Protein AF-A0A926RVP4-F1 (afdb_monomer_lite)

Sequence (63 aa):
MSYKEQVIQTYVDSMKAYGMSELNIKIAKMAFETGYAAGVLEGNSEDRQDRMVKCLMYDNKVN

pLDDT: mean 70.41, std 16.11, range [36.69, 93.38]

Organism: NCBI:txid2771434

Structure (mmCIF, N/CA/C/O backbone):
data_AF-A0A926RVP4-F1
#
_entry.id   AF-A0A926RVP4-F1
#
loop_
_atom_site.group_PDB
_atom_site.id
_atom_site.type_symbol
_atom_site.label_atom_id
_atom_site.label_alt_id
_atom_site.label_comp_id
_atom_site.label_asym_id
_atom_site.label_entity_id
_atom_site.label_seq_id
_atom_site.pdbx_PDB_ins_code
_atom_site.Cartn_x
_atom_site.Cartn_y
_atom_site.Cartn_z
_atom_site.occupancy
_atom_site.B_iso_or_equiv
_atom_site.auth_seq_id
_atom_site.auth_comp_id
_atom_site.auth_asym_id
_atom_site.auth_atom_id
_atom_site.pdbx_PDB_model_num
ATOM 1 N N . MET A 1 1 ? -4.303 14.248 -8.679 1.00 64.38 1 MET A N 1
ATOM 2 C CA . MET A 1 1 ? -3.740 13.111 -7.930 1.00 64.38 1 MET A CA 1
ATOM 3 C C . MET A 1 1 ? -2.966 12.248 -8.910 1.00 64.38 1 MET A C 1
ATOM 5 O O . MET A 1 1 ? -3.542 11.830 -9.907 1.00 64.38 1 MET A O 1
ATOM 9 N N . SER A 1 2 ? -1.667 12.083 -8.689 1.00 79.19 2 SER A N 1
ATOM 10 C CA . SER A 1 2 ? -0.766 11.232 -9.468 1.00 79.19 2 SER A CA 1
ATOM 11 C C . SER A 1 2 ? -1.088 9.746 -9.277 1.00 79.19 2 SER A C 1
ATOM 13 O O . SER A 1 2 ? -1.742 9.362 -8.306 1.00 79.19 2 SER A O 1
ATOM 15 N N . TYR A 1 3 ? -0.597 8.897 -10.185 1.00 71.94 3 TYR A N 1
ATOM 16 C CA . TYR A 1 3 ? -0.743 7.440 -10.079 1.00 71.94 3 TYR A CA 1
ATOM 17 C C . TYR A 1 3 ? -0.170 6.902 -8.758 1.00 71.94 3 TYR A C 1
ATOM 19 O O . TYR A 1 3 ? -0.833 6.148 -8.052 1.00 71.94 3 TYR A O 1
ATOM 27 N N . LYS A 1 4 ? 1.008 7.389 -8.346 1.00 73.69 4 LYS A N 1
ATOM 28 C CA . LYS A 1 4 ? 1.622 7.056 -7.051 1.00 73.69 4 LYS A CA 1
ATOM 29 C C . LYS A 1 4 ? 0.697 7.373 -5.871 1.00 73.69 4 LYS A C 1
ATOM 31 O O . LYS A 1 4 ? 0.543 6.552 -4.971 1.00 73.69 4 LYS A O 1
ATOM 36 N N . GLU A 1 5 ? 0.070 8.547 -5.877 1.00 78.38 5 GLU A N 1
ATOM 37 C CA . GLU A 1 5 ? -0.862 8.956 -4.819 1.00 78.38 5 GLU A CA 1
ATOM 38 C C . GLU A 1 5 ? -2.124 8.081 -4.795 1.00 78.38 5 GLU A C 1
ATOM 40 O O . GLU A 1 5 ? -2.576 7.712 -3.715 1.00 78.38 5 GLU A O 1
ATOM 45 N N . GLN A 1 6 ? -2.656 7.683 -5.959 1.00 78.44 6 GLN A N 1
ATOM 46 C CA . GLN A 1 6 ? -3.796 6.757 -6.050 1.00 78.44 6 GLN A CA 1
ATOM 47 C C . GLN A 1 6 ? -3.475 5.372 -5.472 1.00 78.44 6 GLN A C 1
ATOM 49 O O . GLN A 1 6 ? -4.289 4.799 -4.744 1.00 78.44 6 GLN A O 1
ATOM 54 N N . VAL A 1 7 ? -2.283 4.842 -5.757 1.00 79.19 7 VAL A N 1
ATOM 55 C CA . VAL A 1 7 ? -1.837 3.537 -5.246 1.00 79.19 7 VAL A CA 1
ATOM 56 C C . VAL A 1 7 ? -1.661 3.574 -3.729 1.00 79.19 7 VAL A C 1
ATOM 58 O O . VAL A 1 7 ? -2.171 2.700 -3.029 1.00 79.19 7 VAL A O 1
ATOM 61 N N . ILE A 1 8 ? -0.993 4.609 -3.210 1.00 83.56 8 ILE A N 1
ATOM 62 C CA . ILE A 1 8 ? -0.806 4.790 -1.764 1.00 83.56 8 ILE A CA 1
ATOM 63 C C . ILE A 1 8 ? -2.159 4.914 -1.064 1.00 83.56 8 ILE A C 1
ATOM 65 O O . ILE A 1 8 ? -2.362 4.305 -0.016 1.00 83.56 8 ILE A O 1
ATOM 69 N N . GLN A 1 9 ? -3.089 5.676 -1.643 1.00 85.31 9 GLN A N 1
ATOM 70 C CA . GLN A 1 9 ? -4.417 5.858 -1.071 1.00 85.31 9 GLN A CA 1
ATOM 71 C C . GLN A 1 9 ? -5.187 4.534 -1.016 1.00 85.31 9 GLN A C 1
ATOM 73 O O . GLN A 1 9 ? -5.680 4.167 0.046 1.00 85.31 9 GLN A O 1
ATOM 78 N N . THR A 1 10 ? -5.196 3.769 -2.112 1.00 84.56 10 THR A N 1
ATOM 79 C CA . THR A 1 10 ? -5.840 2.44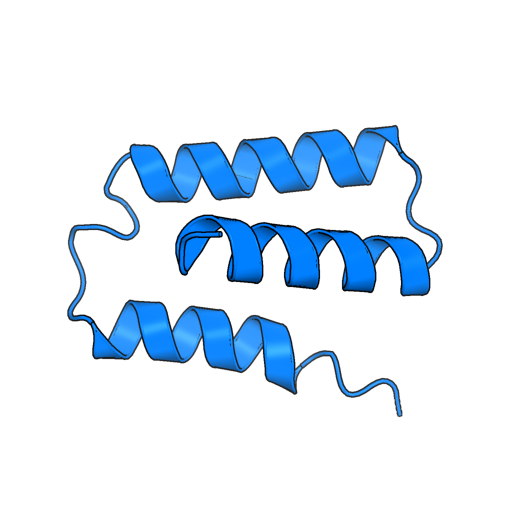4 -2.159 1.00 84.56 10 THR A CA 1
ATOM 80 C C . THR A 1 10 ? -5.249 1.495 -1.115 1.00 84.56 10 THR A C 1
ATOM 82 O O . THR A 1 10 ? -5.985 0.813 -0.407 1.00 84.56 10 THR A O 1
ATOM 85 N N . TYR A 1 11 ? -3.921 1.474 -0.986 1.00 83.88 11 TYR A N 1
ATOM 86 C CA . TYR A 1 11 ? -3.227 0.640 -0.008 1.00 83.88 11 TYR A CA 1
ATOM 87 C C . TYR A 1 11 ? -3.569 1.033 1.438 1.00 83.88 11 TYR A C 1
ATOM 89 O O . TYR A 1 11 ? -3.802 0.180 2.292 1.00 83.88 11 TYR A O 1
ATOM 97 N N . VAL A 1 12 ? -3.653 2.334 1.726 1.00 88.44 12 VAL A N 1
ATOM 98 C CA . VAL A 1 12 ? -4.086 2.838 3.036 1.00 88.44 12 VAL A CA 1
ATOM 99 C C . VAL A 1 12 ? -5.538 2.468 3.326 1.00 88.44 12 VAL A C 1
ATOM 101 O O . VAL A 1 12 ? -5.851 2.052 4.442 1.00 88.44 12 VAL A O 1
ATOM 104 N N . ASP A 1 13 ? -6.420 2.598 2.339 1.00 88.81 13 ASP A N 1
ATOM 105 C CA . ASP A 1 13 ? -7.843 2.319 2.506 1.00 88.81 13 ASP A CA 1
ATOM 106 C C . ASP A 1 13 ? -8.112 0.828 2.727 1.00 88.81 13 ASP A C 1
ATOM 108 O O . ASP A 1 13 ? -8.942 0.488 3.573 1.00 88.81 13 ASP A O 1
ATOM 112 N N . SER A 1 14 ? -7.349 -0.068 2.089 1.00 86.19 14 SER A N 1
ATOM 113 C CA . SER A 1 14 ? -7.450 -1.499 2.384 1.00 86.19 14 SER A CA 1
ATOM 114 C C . SER A 1 14 ? -7.039 -1.816 3.821 1.00 86.19 14 SER A C 1
ATOM 116 O O . SER A 1 14 ? -7.745 -2.531 4.524 1.00 86.19 14 SER A O 1
ATOM 118 N N . MET A 1 15 ? -5.944 -1.230 4.314 1.00 86.81 15 MET A N 1
ATOM 119 C CA . MET A 1 15 ? -5.504 -1.433 5.701 1.00 86.81 15 MET A CA 1
ATOM 120 C C . MET A 1 15 ? -6.529 -0.919 6.724 1.00 86.81 15 MET A C 1
ATOM 122 O O . MET A 1 15 ? -6.746 -1.560 7.755 1.00 86.81 15 MET A O 1
ATOM 126 N N . LYS A 1 16 ? -7.199 0.205 6.435 1.00 89.88 16 LYS A N 1
ATOM 127 C CA . LYS A 1 16 ? -8.310 0.707 7.261 1.00 89.88 16 LYS A CA 1
ATOM 128 C C . LYS A 1 16 ? -9.501 -0.247 7.259 1.00 89.88 16 LYS A C 1
ATOM 130 O O . LYS A 1 16 ? -10.070 -0.483 8.320 1.00 89.88 16 LYS A O 1
ATOM 135 N N . ALA A 1 17 ? -9.859 -0.807 6.102 1.00 88.56 17 ALA A N 1
ATOM 136 C CA . ALA A 1 17 ? -10.948 -1.778 5.990 1.00 88.56 17 ALA A CA 1
ATOM 137 C C . ALA A 1 17 ? -10.679 -3.053 6.812 1.00 88.56 17 ALA A C 1
ATOM 139 O O . ALA A 1 17 ? -11.603 -3.606 7.402 1.00 88.56 17 ALA A O 1
ATOM 140 N N . TYR A 1 18 ? -9.411 -3.461 6.937 1.00 85.62 18 TYR A N 1
ATOM 141 C CA . TYR A 1 18 ? -8.974 -4.548 7.824 1.00 85.62 18 TYR A CA 1
ATOM 142 C C . TYR A 1 18 ? -8.893 -4.166 9.313 1.00 85.62 18 TYR A C 1
ATOM 144 O O . TYR A 1 18 ? -8.525 -5.000 10.140 1.00 85.62 18 TYR A O 1
ATOM 152 N N . GLY A 1 19 ? -9.212 -2.922 9.682 1.00 90.88 19 GLY A N 1
ATOM 153 C CA . GLY A 1 19 ? -9.172 -2.463 11.071 1.00 90.88 19 GLY A CA 1
ATOM 154 C C . GLY A 1 19 ? -7.756 -2.292 11.629 1.00 90.88 19 GLY A C 1
ATOM 155 O O . GLY A 1 19 ? -7.560 -2.365 12.843 1.00 90.88 19 GLY A O 1
ATOM 156 N N . MET A 1 20 ? -6.752 -2.078 10.771 1.00 91.31 20 MET A N 1
ATOM 157 C CA . MET A 1 20 ? -5.391 -1.812 11.238 1.00 91.31 20 MET A CA 1
ATOM 158 C C . MET A 1 20 ? -5.318 -0.502 12.027 1.00 91.31 20 MET A C 1
ATOM 160 O O . MET A 1 20 ? -5.978 0.486 11.705 1.00 91.31 20 MET A O 1
ATOM 164 N N . SER A 1 21 ? -4.454 -0.478 13.045 1.00 93.38 21 SER A N 1
ATOM 165 C CA . SER A 1 21 ? -4.196 0.734 13.821 1.00 93.38 21 SER A CA 1
ATOM 166 C C . SER A 1 21 ? -3.562 1.831 12.959 1.00 93.38 21 SER A C 1
ATOM 168 O O . SER A 1 21 ? -2.796 1.556 12.030 1.00 93.38 21 SER A O 1
ATOM 170 N N . GLU A 1 22 ? -3.815 3.093 13.310 1.00 90.19 22 GLU A N 1
ATOM 171 C CA . GLU A 1 22 ? -3.233 4.244 12.605 1.00 90.19 22 GLU A CA 1
ATOM 172 C C . GLU A 1 22 ? -1.699 4.210 12.588 1.00 90.19 22 GLU A C 1
ATOM 174 O O . GLU A 1 22 ? -1.079 4.572 11.588 1.00 90.19 22 GLU A O 1
ATOM 179 N N . LEU A 1 23 ? -1.079 3.725 13.671 1.00 89.88 23 LEU A N 1
ATOM 180 C CA . LEU A 1 23 ? 0.371 3.559 13.750 1.00 89.88 23 LEU A CA 1
ATOM 181 C C . LEU A 1 23 ? 0.875 2.567 12.695 1.00 89.88 23 LEU A C 1
ATOM 183 O O . LEU A 1 23 ? 1.839 2.865 11.989 1.00 89.88 23 LEU A O 1
ATOM 187 N N . ASN A 1 24 ? 0.204 1.423 12.542 1.00 84.75 24 ASN A N 1
ATOM 188 C CA . ASN A 1 24 ? 0.592 0.413 11.561 1.00 84.75 24 ASN A CA 1
ATOM 189 C C . ASN A 1 24 ? 0.377 0.912 10.128 1.00 84.75 24 ASN A C 1
ATOM 191 O O . ASN A 1 24 ? 1.246 0.719 9.282 1.00 84.75 24 ASN A O 1
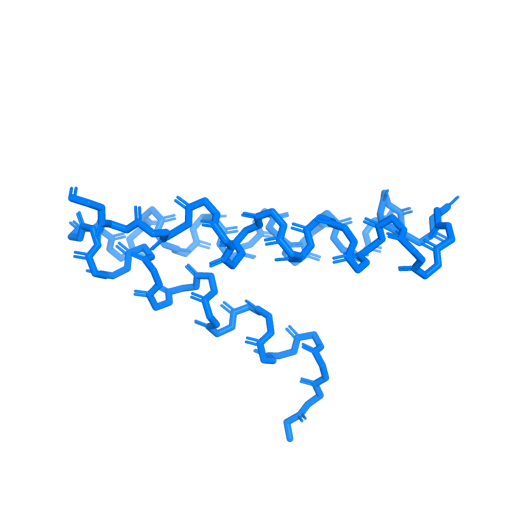ATOM 195 N N . ILE A 1 25 ? -0.726 1.623 9.869 1.00 88.06 25 ILE A N 1
ATOM 196 C CA . ILE A 1 25 ? -0.995 2.265 8.572 1.00 88.06 25 ILE A CA 1
ATOM 197 C C . ILE A 1 25 ? 0.106 3.277 8.233 1.00 88.06 25 ILE A C 1
ATOM 199 O O . ILE A 1 25 ? 0.602 3.306 7.106 1.00 88.06 25 ILE A O 1
ATOM 203 N N . LYS A 1 26 ? 0.526 4.094 9.207 1.00 85.38 26 LYS A N 1
ATOM 204 C CA . LYS A 1 26 ? 1.592 5.084 9.023 1.00 85.38 26 LYS A CA 1
ATOM 205 C C . LYS A 1 26 ? 2.931 4.420 8.700 1.00 85.38 26 LYS A C 1
ATOM 207 O O . LYS A 1 26 ? 3.617 4.868 7.784 1.00 85.38 26 LYS A O 1
ATOM 212 N N . ILE A 1 27 ? 3.290 3.354 9.419 1.00 80.94 27 ILE A N 1
ATOM 213 C CA . ILE A 1 27 ? 4.516 2.581 9.168 1.00 80.94 27 ILE A CA 1
ATOM 214 C C . ILE A 1 27 ? 4.483 1.959 7.768 1.00 80.94 27 ILE A C 1
ATOM 216 O O . ILE A 1 27 ? 5.439 2.113 7.011 1.00 80.94 27 ILE A O 1
ATOM 220 N N . ALA A 1 28 ? 3.373 1.322 7.393 1.00 83.12 28 ALA A N 1
ATOM 221 C CA . ALA A 1 28 ? 3.208 0.694 6.087 1.00 83.12 28 ALA A CA 1
ATOM 222 C C . ALA A 1 28 ? 3.261 1.711 4.934 1.00 83.12 28 ALA A C 1
ATOM 224 O O . ALA A 1 28 ? 3.931 1.472 3.929 1.00 83.12 28 ALA A O 1
ATOM 225 N N . LYS A 1 29 ? 2.632 2.883 5.098 1.00 87.25 29 LYS A N 1
ATOM 226 C CA . LYS A 1 29 ? 2.723 3.985 4.131 1.00 87.25 29 LYS A CA 1
ATOM 227 C C . LYS A 1 29 ? 4.166 4.470 3.955 1.00 87.25 29 LYS A C 1
ATOM 229 O O . LYS A 1 29 ? 4.613 4.607 2.821 1.00 87.25 29 LYS A O 1
ATOM 234 N N . MET A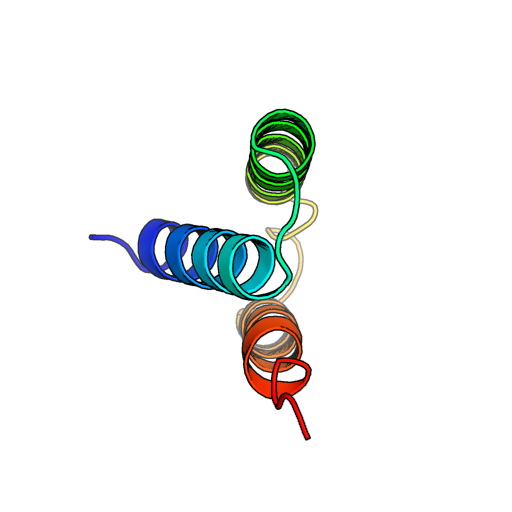 1 30 ? 4.901 4.687 5.051 1.00 81.56 30 MET A N 1
ATOM 235 C CA . MET A 1 30 ? 6.311 5.095 4.979 1.00 81.56 30 MET A CA 1
ATOM 236 C C . MET A 1 30 ? 7.165 4.034 4.281 1.00 81.56 30 MET A C 1
ATOM 238 O O . MET A 1 30 ? 7.948 4.377 3.403 1.00 81.56 30 MET A O 1
ATOM 242 N N . ALA A 1 31 ? 6.979 2.750 4.603 1.00 79.00 31 ALA A N 1
ATOM 243 C CA . ALA A 1 31 ? 7.700 1.658 3.950 1.00 79.00 31 ALA A CA 1
ATOM 244 C C . ALA A 1 31 ? 7.427 1.606 2.436 1.00 79.00 31 ALA A C 1
ATOM 246 O O . ALA A 1 31 ? 8.361 1.446 1.649 1.00 79.00 31 ALA A O 1
ATOM 247 N N . PHE A 1 32 ? 6.172 1.806 2.022 1.00 81.94 32 PHE A N 1
ATOM 248 C CA . PHE A 1 32 ? 5.799 1.896 0.611 1.00 81.94 32 PHE A CA 1
ATOM 249 C C . PHE A 1 32 ? 6.480 3.088 -0.081 1.00 81.94 32 PHE A C 1
ATOM 251 O O . PHE A 1 32 ? 7.086 2.936 -1.141 1.00 81.94 32 PHE A O 1
ATOM 258 N N . GLU A 1 33 ? 6.417 4.277 0.523 1.00 80.12 33 GLU A N 1
ATOM 259 C CA . GLU A 1 33 ? 7.029 5.494 -0.021 1.00 80.12 33 GLU A CA 1
ATOM 260 C C . GLU A 1 33 ? 8.556 5.382 -0.117 1.00 80.12 33 GLU A C 1
ATOM 262 O O . GLU A 1 33 ? 9.129 5.781 -1.131 1.00 80.12 33 GLU A O 1
ATOM 267 N N . THR A 1 34 ? 9.206 4.801 0.896 1.00 76.88 34 THR A N 1
ATOM 268 C CA . THR A 1 34 ? 10.650 4.534 0.907 1.00 76.88 34 THR A CA 1
ATOM 269 C C . THR A 1 34 ? 11.038 3.499 -0.147 1.00 76.88 34 THR A C 1
ATOM 271 O O . THR A 1 34 ? 11.985 3.738 -0.889 1.00 76.88 34 THR A O 1
ATOM 274 N N . GLY A 1 35 ? 10.303 2.388 -0.276 1.00 70.44 35 GLY A N 1
ATOM 275 C CA . GLY A 1 35 ? 10.554 1.378 -1.312 1.00 70.44 35 GLY A CA 1
ATOM 276 C C . GLY A 1 35 ? 10.390 1.930 -2.732 1.00 70.44 35 GLY A C 1
ATOM 277 O O . GLY A 1 35 ? 11.176 1.603 -3.622 1.00 70.44 35 GLY A O 1
ATOM 278 N N . TYR A 1 36 ? 9.424 2.832 -2.925 1.00 73.19 36 TYR A N 1
ATOM 279 C CA . TYR A 1 36 ? 9.248 3.568 -4.175 1.00 73.19 36 TYR A CA 1
ATOM 280 C C . TYR A 1 36 ? 10.407 4.533 -4.448 1.00 73.19 36 TYR A C 1
ATOM 282 O O . TYR A 1 36 ? 10.937 4.543 -5.553 1.00 73.19 36 TYR A O 1
ATOM 290 N N . ALA A 1 37 ? 10.809 5.342 -3.462 1.00 67.81 37 ALA A N 1
ATOM 291 C CA . ALA A 1 37 ? 11.843 6.367 -3.625 1.00 67.81 37 ALA A CA 1
ATOM 292 C C . ALA A 1 37 ? 13.270 5.803 -3.727 1.00 67.81 37 ALA A C 1
ATOM 294 O O . ALA A 1 37 ? 14.129 6.422 -4.341 1.00 67.81 37 ALA A O 1
ATOM 295 N N . ALA A 1 38 ? 13.535 4.638 -3.131 1.00 63.62 38 ALA A N 1
ATOM 296 C CA . ALA A 1 38 ? 14.842 3.981 -3.170 1.00 63.62 38 ALA A CA 1
ATOM 297 C C . ALA A 1 38 ? 15.158 3.320 -4.524 1.00 63.62 38 ALA A C 1
ATOM 299 O O . ALA A 1 38 ? 16.154 2.609 -4.642 1.00 63.62 38 ALA A O 1
ATOM 300 N N . GLY A 1 39 ? 14.285 3.463 -5.523 1.00 54.34 39 GLY A N 1
ATOM 301 C CA . GLY A 1 39 ? 14.463 2.851 -6.833 1.00 54.34 39 GLY A CA 1
ATOM 302 C C . GLY A 1 39 ? 14.432 1.317 -6.838 1.00 54.34 39 GLY A C 1
ATOM 303 O O . GLY A 1 39 ? 14.610 0.698 -7.885 1.00 54.34 39 GLY A O 1
ATOM 304 N N . VAL A 1 40 ? 14.102 0.685 -5.704 1.00 57.16 40 VAL A N 1
ATOM 305 C CA . VAL A 1 40 ? 13.771 -0.750 -5.627 1.00 57.16 40 VAL A CA 1
ATOM 306 C C . VAL A 1 40 ? 12.573 -1.062 -6.537 1.00 57.16 40 VAL A C 1
ATOM 308 O O . VAL A 1 40 ? 12.476 -2.157 -7.094 1.00 57.16 40 VAL A O 1
ATOM 311 N N . LEU A 1 41 ? 11.711 -0.064 -6.765 1.00 52.59 41 LEU A N 1
ATOM 312 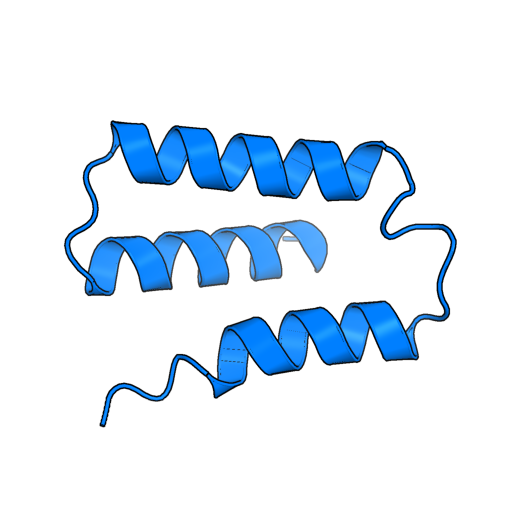C CA . LEU A 1 41 ? 10.689 -0.070 -7.812 1.00 52.59 41 LEU A CA 1
ATOM 313 C C . LEU A 1 41 ? 11.156 0.549 -9.148 1.00 52.59 41 LEU A C 1
ATOM 315 O O . LEU A 1 41 ? 10.624 0.159 -10.181 1.00 52.59 41 LEU A O 1
ATOM 319 N N . GLU A 1 42 ? 12.149 1.447 -9.177 1.00 42.81 42 GLU A N 1
ATOM 320 C CA . GLU A 1 42 ? 12.633 2.130 -10.404 1.00 42.81 42 GLU A CA 1
ATOM 321 C C . GLU A 1 42 ? 13.572 1.292 -11.294 1.00 42.81 42 GLU A C 1
ATOM 323 O O . GLU A 1 42 ? 13.876 1.701 -12.409 1.00 42.81 42 GLU A O 1
ATOM 328 N N . GLY A 1 43 ? 14.007 0.102 -10.868 1.00 48.94 43 GLY A N 1
ATOM 329 C CA . GLY A 1 43 ? 14.849 -0.790 -11.688 1.00 48.94 43 GLY A CA 1
ATOM 330 C C . GLY A 1 43 ? 14.101 -1.821 -12.542 1.00 48.94 43 GLY A C 1
ATOM 331 O O . GLY A 1 43 ? 14.726 -2.683 -13.156 1.00 48.94 43 GLY A O 1
ATOM 332 N N . ASN A 1 44 ? 12.771 -1.810 -12.545 1.00 45.75 44 ASN A N 1
ATOM 333 C CA . ASN A 1 44 ? 11.952 -2.876 -13.105 1.00 45.75 44 ASN A CA 1
ATOM 334 C C . ASN A 1 44 ? 10.892 -2.276 -14.027 1.00 45.75 44 ASN A C 1
ATOM 336 O O . ASN A 1 44 ? 10.250 -1.303 -13.648 1.00 45.75 44 ASN A O 1
ATOM 340 N N . SER A 1 45 ? 10.745 -2.854 -15.225 1.00 56.94 45 SER A N 1
ATOM 341 C CA . SER A 1 45 ? 9.823 -2.407 -16.279 1.00 56.94 45 SER A CA 1
ATOM 342 C C . SER A 1 45 ? 8.453 -1.994 -15.732 1.00 56.94 45 SER A C 1
ATOM 344 O O . SER A 1 45 ? 7.993 -2.578 -14.748 1.00 56.94 45 SER A O 1
ATOM 346 N N . GLU A 1 46 ? 7.788 -1.030 -16.382 1.00 56.22 46 GLU A N 1
ATOM 347 C CA . GLU A 1 46 ? 6.415 -0.601 -16.049 1.00 56.22 46 GLU A CA 1
ATOM 348 C C . GLU A 1 46 ? 5.505 -1.794 -15.709 1.00 56.22 46 GLU A C 1
ATOM 350 O O . GLU A 1 46 ? 4.794 -1.758 -14.713 1.00 56.22 46 GLU A O 1
ATOM 355 N N . 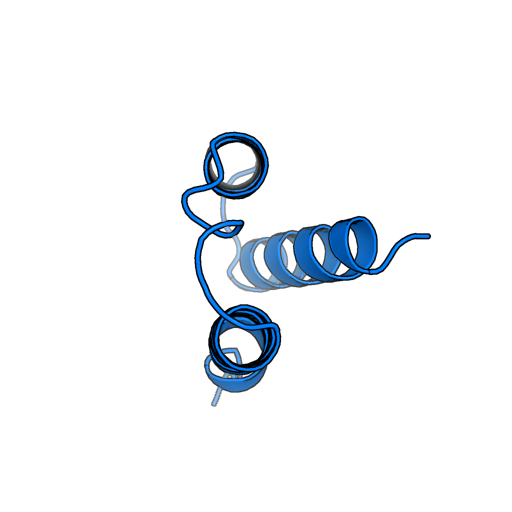ASP A 1 47 ? 5.635 -2.911 -16.430 1.00 57.69 47 ASP A N 1
ATOM 356 C CA . ASP A 1 47 ? 4.906 -4.162 -16.185 1.00 57.69 47 ASP A CA 1
ATOM 357 C C . ASP A 1 47 ? 5.061 -4.762 -14.778 1.00 57.69 47 ASP A C 1
ATOM 359 O O . ASP A 1 47 ? 4.141 -5.405 -14.272 1.00 57.69 47 ASP A O 1
ATOM 363 N N . ARG A 1 48 ? 6.226 -4.633 -14.136 1.00 54.94 48 ARG A 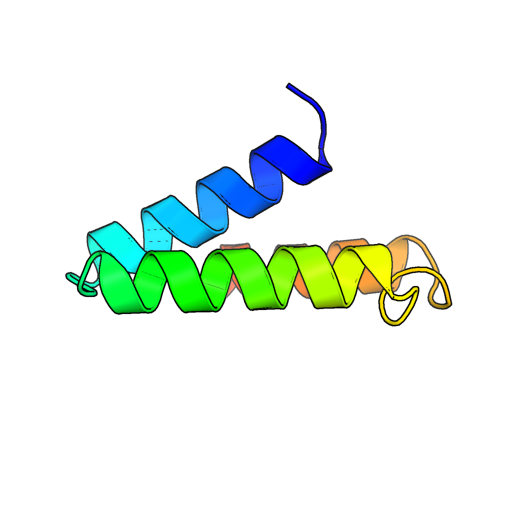N 1
ATOM 364 C CA . ARG A 1 48 ? 6.466 -5.160 -12.781 1.00 54.94 48 ARG A CA 1
ATOM 365 C C . ARG A 1 48 ? 5.894 -4.238 -11.715 1.00 54.94 48 ARG A C 1
ATOM 367 O O . ARG A 1 48 ? 5.349 -4.741 -10.734 1.00 54.94 48 ARG A O 1
ATOM 374 N N . GLN A 1 49 ? 5.972 -2.923 -11.922 1.00 56.16 49 GLN A N 1
ATOM 375 C CA . GLN A 1 49 ? 5.268 -1.962 -11.072 1.00 56.16 49 GLN A CA 1
ATOM 376 C C . GLN A 1 49 ? 3.755 -2.169 -11.196 1.00 56.16 49 GLN A C 1
ATOM 378 O O . GLN A 1 49 ? 3.063 -2.297 -10.189 1.00 56.16 49 GLN A O 1
ATOM 383 N N . ASP A 1 50 ? 3.264 -2.326 -12.424 1.00 61.09 50 ASP A N 1
ATOM 384 C CA . ASP A 1 50 ? 1.860 -2.575 -12.728 1.00 61.09 50 ASP A CA 1
ATOM 385 C C . ASP A 1 50 ? 1.388 -3.929 -12.171 1.00 61.09 50 ASP A C 1
ATOM 387 O O . ASP A 1 50 ? 0.304 -4.024 -11.600 1.00 61.09 50 ASP A O 1
ATOM 391 N N . ARG A 1 51 ? 2.227 -4.978 -12.213 1.00 58.88 51 ARG A N 1
ATOM 392 C CA . ARG A 1 51 ? 1.950 -6.259 -11.533 1.00 58.88 51 ARG A CA 1
ATOM 393 C C . ARG A 1 51 ? 1.908 -6.136 -10.019 1.00 58.88 51 ARG A C 1
ATOM 395 O O . ARG A 1 51 ? 1.007 -6.705 -9.419 1.00 58.88 51 ARG A O 1
ATOM 402 N N . MET A 1 52 ? 2.858 -5.444 -9.396 1.00 60.03 52 MET A N 1
ATOM 403 C CA . MET A 1 52 ? 2.877 -5.285 -7.939 1.00 60.03 52 MET A CA 1
ATOM 404 C C . MET A 1 52 ? 1.624 -4.543 -7.464 1.00 60.03 52 MET A C 1
ATOM 406 O O . MET A 1 52 ? 0.964 -4.978 -6.523 1.00 60.03 52 MET A O 1
ATOM 410 N N . VAL A 1 53 ? 1.264 -3.461 -8.158 1.00 59.94 53 VAL A N 1
ATOM 411 C CA . VAL A 1 53 ? 0.036 -2.708 -7.892 1.00 59.94 53 VAL A CA 1
ATOM 412 C C . VAL A 1 53 ? -1.197 -3.582 -8.122 1.00 59.94 53 VAL A C 1
ATOM 414 O O . VAL A 1 53 ? -2.071 -3.623 -7.260 1.00 59.94 53 VAL A O 1
ATOM 417 N N . LYS A 1 54 ? -1.253 -4.352 -9.218 1.00 60.31 54 LYS A N 1
ATOM 418 C CA . LYS A 1 54 ? -2.339 -5.312 -9.464 1.00 60.31 54 LYS A CA 1
ATOM 419 C C . LYS A 1 54 ? -2.440 -6.361 -8.361 1.00 60.31 54 LYS A C 1
ATOM 421 O O . LYS A 1 54 ? -3.552 -6.606 -7.917 1.00 60.31 54 LYS A O 1
ATOM 426 N N . CYS A 1 55 ? -1.338 -6.931 -7.872 1.00 57.09 55 CYS A N 1
ATOM 427 C CA . CYS A 1 55 ? -1.373 -7.862 -6.740 1.00 57.09 55 CYS A CA 1
ATOM 428 C C . CYS A 1 55 ? -1.946 -7.189 -5.487 1.00 57.09 55 CYS A C 1
ATOM 430 O O . CYS A 1 55 ? -2.856 -7.732 -4.875 1.00 57.09 55 CYS A O 1
ATOM 432 N N . LEU A 1 56 ? -1.507 -5.970 -5.157 1.00 58.41 56 LEU A N 1
ATOM 433 C CA . LEU A 1 56 ? -2.033 -5.222 -4.009 1.00 58.41 56 LEU A CA 1
ATOM 434 C C . LEU A 1 56 ? -3.527 -4.873 -4.148 1.00 58.41 56 LEU A C 1
ATOM 436 O O . LEU A 1 56 ? -4.234 -4.812 -3.145 1.00 58.41 56 LEU A O 1
ATOM 440 N N . MET A 1 57 ? -4.027 -4.645 -5.366 1.00 58.81 57 MET A N 1
ATOM 441 C CA . MET A 1 57 ? -5.447 -4.358 -5.607 1.00 58.81 57 MET A CA 1
ATOM 442 C C . MET A 1 57 ? -6.319 -5.621 -5.712 1.00 58.81 57 MET A C 1
ATOM 444 O O . MET A 1 57 ? -7.478 -5.580 -5.310 1.00 58.81 57 MET A O 1
ATOM 448 N N . TYR A 1 58 ? -5.794 -6.734 -6.240 1.00 55.25 58 TYR A N 1
ATOM 449 C CA . TYR A 1 58 ? -6.556 -7.969 -6.479 1.00 55.25 58 TYR A CA 1
ATOM 450 C C . TYR A 1 58 ? -6.497 -8.982 -5.323 1.00 55.25 58 TYR A C 1
ATOM 452 O O . TYR A 1 58 ? -7.499 -9.664 -5.113 1.00 55.25 58 TYR A O 1
ATOM 460 N N . ASP A 1 59 ? -5.416 -9.041 -4.532 1.00 48.31 59 ASP A N 1
ATOM 461 C CA . ASP A 1 59 ? -5.379 -9.836 -3.284 1.00 48.31 59 ASP A CA 1
ATOM 462 C C . ASP A 1 59 ? -6.212 -9.196 -2.158 1.00 48.31 59 ASP A C 1
ATOM 464 O O . ASP A 1 59 ? -6.503 -9.835 -1.152 1.00 48.31 59 ASP A O 1
ATOM 468 N N . ASN A 1 60 ? -6.679 -7.959 -2.355 1.00 43.50 60 ASN A N 1
ATOM 469 C CA . ASN A 1 60 ? -7.685 -7.300 -1.520 1.00 43.50 60 ASN A CA 1
ATOM 470 C C . ASN A 1 60 ? -9.131 -7.706 -1.867 1.00 43.50 60 ASN A C 1
ATOM 472 O O . ASN A 1 60 ? -10.079 -7.062 -1.408 1.00 43.50 60 ASN A O 1
ATOM 476 N N . LYS A 1 61 ? -9.347 -8.775 -2.651 1.00 38.12 61 LYS A N 1
ATOM 477 C CA . LYS A 1 61 ? -10.648 -9.453 -2.650 1.00 38.12 61 LYS A CA 1
ATOM 478 C C . LYS A 1 61 ? -10.844 -10.113 -1.288 1.00 38.12 61 LYS A C 1
ATOM 480 O O . LYS A 1 61 ? -10.503 -11.274 -1.089 1.00 38.12 61 LYS A O 1
ATOM 485 N N . VAL A 1 62 ? -11.408 -9.337 -0.366 1.00 39.47 62 VAL A N 1
ATOM 486 C CA . VAL A 1 62 ? -12.113 -9.838 0.811 1.00 39.47 62 VAL A CA 1
ATOM 487 C C . VAL A 1 62 ? -13.210 -10.770 0.289 1.00 39.47 62 VAL A C 1
ATOM 489 O O . VAL A 1 62 ? -14.235 -10.305 -0.207 1.00 39.47 62 VAL A O 1
ATOM 492 N N . ASN A 1 63 ? -12.940 -12.074 0.304 1.00 36.69 63 ASN A N 1
ATOM 493 C CA . ASN A 1 63 ? -13.995 -13.080 0.383 1.00 36.69 63 ASN A CA 1
ATOM 494 C C . ASN A 1 63 ? -14.401 -13.215 1.847 1.00 36.69 63 ASN A C 1
ATOM 496 O O . ASN A 1 63 ? -13.479 -13.294 2.692 1.00 36.69 63 ASN A O 1
#

Foldseek 3Di:
DDPLVVLLVLLLVLCVVVVHDPVVSVVVSVVSVCCVVVCVVVVDPPVVVVVVSCCSNVVSPPD

Radius of gyration: 12.07 Å; chains: 1; bounding box: 29×26×30 Å

Secondary structure (DSSP, 8-state):
--HHHHHHHHHHHHHHHTT--HHHHHHHHHHHHHHHHTTTTTTS-HHHHHHHHHHHHHTT---